Protein AF-A0A920HM23-F1 (afdb_monomer)

Radius of gyration: 18.52 Å; Cα contacts (8 Å, |Δi|>4): 82; chains: 1; bounding box: 38×25×62 Å

Sequence (67 aa):
MLGSNYSTNGNGLDWPHCGEMDILEHTGKNLNMAQMTAHHPDVSPGVGDTKKFMTIMTYQLIFMYIL

Nearest PDB structures (foldseek):
  2hyk-assembly1_A  TM=9.463E-01  e=2.686E-02  Nocardiopsis sp. F96
  2vy0-assembly2_B  TM=9.296E-01  e=4.853E-02  Pyrococcus furiosus
  3atg-assembly1_A  TM=8.844E-01  e=6.312E-02  Cellulosimicrobium cellulans
  3b00-assembly2_B  TM=9.248E-01  e=7.688E-02  Thermotoga maritima MSB8
  4dfs-assembly2_B  TM=8.162E-01  e=2.350E-01  Thermotoga petrophila RKU-1

Mean predicted aligned error: 11.17 Å

Structure (mmCIF, N/CA/C/O backbone):
data_AF-A0A920HM23-F1
#
_entry.id   AF-A0A920HM23-F1
#
loop_
_atom_site.group_PDB
_atom_site.id
_atom_site.type_symbol
_atom_site.label_atom_id
_atom_site.label_alt_id
_atom_site.label_comp_id
_atom_site.label_asym_id
_atom_site.label_entity_id
_atom_site.label_seq_id
_atom_site.pdbx_PDB_ins_code
_atom_site.Cartn_x
_atom_site.Cartn_y
_atom_site.Cartn_z
_atom_site.occupancy
_atom_site.B_iso_or_equiv
_atom_site.auth_seq_id
_atom_site.auth_comp_id
_atom_site.auth_asym_id
_atom_site.auth_atom_id
_atom_site.pdbx_PDB_model_num
ATOM 1 N N . MET A 1 1 ? 19.421 13.552 -5.324 1.00 49.53 1 MET A N 1
ATOM 2 C CA . MET A 1 1 ? 19.438 14.784 -4.510 1.00 49.53 1 MET A CA 1
ATOM 3 C C . MET A 1 1 ? 17.996 15.047 -4.108 1.00 49.53 1 MET A C 1
ATOM 5 O O . MET A 1 1 ? 17.143 15.011 -4.986 1.00 49.53 1 MET A O 1
ATOM 9 N N . LEU A 1 2 ? 17.695 15.224 -2.819 1.00 45.75 2 LEU A N 1
ATOM 10 C CA . LEU A 1 2 ? 16.356 15.655 -2.399 1.00 45.75 2 LEU A CA 1
ATOM 11 C C . LEU A 1 2 ? 16.101 17.046 -3.004 1.00 45.75 2 LEU A C 1
ATOM 13 O O . LEU A 1 2 ? 16.946 17.926 -2.861 1.00 45.75 2 LEU A O 1
ATOM 17 N N . GLY A 1 3 ? 14.997 17.210 -3.739 1.00 50.56 3 GLY A N 1
ATOM 18 C CA . GLY A 1 3 ? 14.671 18.449 -4.461 1.00 50.56 3 GLY A CA 1
ATOM 19 C C . GLY A 1 3 ? 14.958 18.450 -5.971 1.00 50.56 3 GLY A C 1
ATOM 20 O O . GLY A 1 3 ? 14.762 19.473 -6.618 1.00 50.56 3 GLY A O 1
ATOM 21 N N . SER A 1 4 ? 15.393 17.334 -6.567 1.00 56.81 4 SER A N 1
ATOM 22 C CA . SER A 1 4 ? 15.330 17.161 -8.026 1.00 56.81 4 SER A CA 1
ATOM 23 C C . SER A 1 4 ? 13.915 16.733 -8.434 1.00 56.81 4 SER A C 1
ATOM 25 O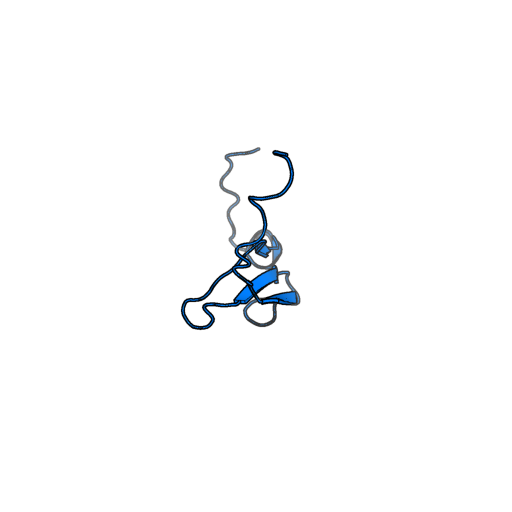 O . SER A 1 4 ? 13.383 15.793 -7.850 1.00 56.81 4 SER A O 1
ATOM 27 N N . ASN A 1 5 ? 13.316 17.371 -9.447 1.00 56.59 5 ASN A N 1
ATOM 28 C CA . ASN A 1 5 ? 12.126 16.821 -10.102 1.00 56.59 5 ASN A CA 1
ATOM 29 C C . ASN A 1 5 ? 12.540 15.519 -10.800 1.00 56.59 5 ASN A C 1
ATOM 31 O O . ASN A 1 5 ? 13.147 15.548 -11.871 1.00 56.59 5 ASN A O 1
ATOM 35 N N . TYR A 1 6 ? 12.261 14.377 -10.177 1.00 58.62 6 TYR A N 1
ATOM 36 C CA . TYR A 1 6 ? 12.340 13.085 -10.843 1.00 58.62 6 TYR A CA 1
ATOM 37 C C . TYR A 1 6 ? 11.210 13.068 -11.873 1.00 58.62 6 TYR A C 1
ATOM 39 O O . TYR A 1 6 ? 10.047 12.929 -11.515 1.00 58.62 6 TYR A O 1
ATOM 47 N N . SER A 1 7 ? 11.534 13.332 -13.141 1.00 60.41 7 SER A N 1
ATOM 48 C CA . SER A 1 7 ? 10.551 13.274 -14.226 1.00 60.41 7 SER A CA 1
ATOM 49 C C . SER A 1 7 ? 9.992 11.858 -14.294 1.00 60.41 7 SER A C 1
ATOM 51 O O . SER A 1 7 ? 10.703 10.963 -14.733 1.00 60.41 7 SER A O 1
ATOM 53 N N . THR A 1 8 ? 8.743 11.664 -13.888 1.00 62.12 8 THR A N 1
ATOM 54 C CA . THR A 1 8 ? 8.019 10.390 -13.943 1.00 62.12 8 THR A CA 1
ATOM 55 C C . THR A 1 8 ? 7.438 10.131 -15.339 1.00 62.12 8 THR A C 1
ATOM 57 O O . THR A 1 8 ? 6.255 9.836 -15.475 1.00 62.12 8 THR A O 1
ATOM 60 N N . ASN A 1 9 ? 8.236 10.319 -16.390 1.00 65.62 9 ASN A N 1
ATOM 61 C CA . ASN A 1 9 ? 7.812 10.036 -17.760 1.00 65.62 9 ASN A CA 1
ATOM 62 C C . ASN A 1 9 ? 8.762 9.010 -18.382 1.00 65.62 9 ASN A C 1
ATOM 64 O O . ASN A 1 9 ? 9.750 9.373 -19.022 1.00 65.62 9 ASN A O 1
ATOM 68 N N . GLY A 1 10 ? 8.457 7.731 -18.191 1.00 64.56 10 GLY A N 1
ATOM 69 C CA . GLY A 1 10 ? 9.056 6.598 -18.891 1.00 64.56 10 GLY A CA 1
ATOM 70 C C . GLY A 1 10 ? 10.419 6.142 -18.373 1.00 64.56 10 GLY A C 1
ATOM 71 O O . GLY A 1 10 ? 11.090 5.377 -19.063 1.00 64.56 10 GLY A O 1
ATOM 72 N N . ASN A 1 11 ? 10.857 6.585 -17.190 1.00 71.69 11 ASN A N 1
ATOM 73 C CA . ASN A 1 11 ? 12.161 6.206 -16.620 1.00 71.69 11 ASN A CA 1
ATOM 74 C C . ASN A 1 11 ? 12.074 5.137 -15.516 1.00 71.69 11 ASN A C 1
ATOM 76 O O . ASN A 1 11 ? 13.073 4.868 -14.851 1.00 71.69 11 ASN A O 1
ATOM 80 N N . GLY A 1 12 ? 10.897 4.537 -15.319 1.00 72.62 12 GLY A N 1
ATOM 81 C CA . GLY A 1 12 ? 10.680 3.492 -14.317 1.00 72.62 12 GLY A CA 1
ATOM 82 C C . GLY A 1 12 ? 10.569 4.001 -12.877 1.00 72.62 12 GLY A C 1
ATOM 83 O O . GLY A 1 12 ? 10.569 3.187 -11.960 1.00 72.62 12 GLY A O 1
ATOM 84 N N . LEU A 1 13 ? 10.467 5.318 -12.663 1.00 77.00 13 LEU A N 1
ATOM 85 C CA . LEU A 1 13 ? 10.094 5.924 -11.373 1.00 77.00 13 LEU A CA 1
ATOM 86 C C . LEU A 1 13 ? 8.637 6.407 -11.353 1.00 77.00 13 LEU A C 1
ATOM 88 O O . LEU A 1 13 ? 8.179 6.984 -10.370 1.00 77.00 13 LEU A O 1
ATOM 92 N N . ASP A 1 14 ? 7.915 6.196 -12.444 1.00 83.62 14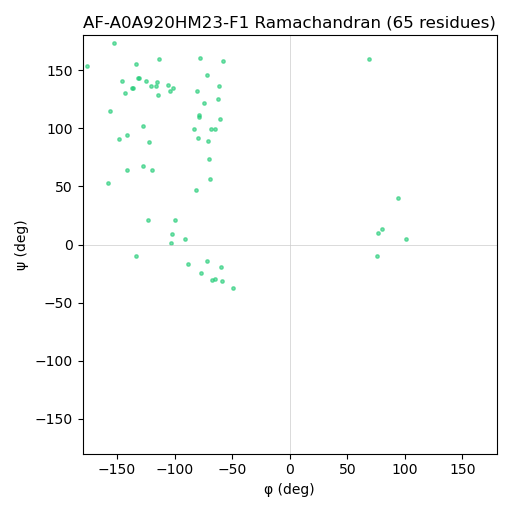 ASP A N 1
ATOM 93 C CA . ASP A 1 14 ? 6.507 6.531 -12.576 1.00 83.62 14 ASP A CA 1
ATOM 94 C C . ASP A 1 14 ? 5.701 5.551 -11.742 1.00 83.62 14 ASP A C 1
ATOM 96 O O . ASP A 1 14 ? 6.043 4.373 -11.657 1.00 83.62 14 ASP A O 1
ATOM 100 N N . TRP A 1 15 ? 4.604 6.003 -11.155 1.00 84.25 15 TRP A N 1
ATOM 101 C CA . TRP A 1 15 ? 3.686 5.081 -10.507 1.00 84.25 15 TRP A CA 1
ATOM 102 C C . TRP A 1 15 ? 3.129 4.079 -11.543 1.00 84.25 15 TRP A C 1
ATOM 104 O O . TRP A 1 15 ? 2.781 4.500 -12.651 1.00 84.25 15 TRP A O 1
ATOM 114 N N . PRO A 1 16 ? 3.035 2.771 -11.228 1.00 86.81 16 PRO A N 1
ATOM 115 C CA . PRO A 1 16 ? 3.297 2.117 -9.934 1.00 86.81 16 PRO A CA 1
ATOM 116 C C . PRO A 1 16 ? 4.745 1.625 -9.717 1.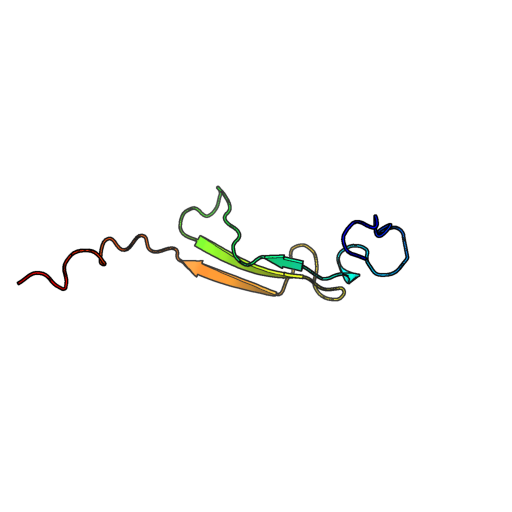00 86.81 16 PRO A C 1
ATOM 118 O O . PRO A 1 16 ? 5.029 0.979 -8.711 1.00 86.81 16 PRO A O 1
ATOM 121 N N . HIS A 1 17 ? 5.680 1.894 -10.630 1.00 86.00 17 HIS A N 1
ATOM 122 C CA . HIS A 1 17 ? 7.073 1.429 -10.561 1.00 86.00 17 HIS A CA 1
ATOM 123 C C . HIS A 1 17 ? 7.882 1.991 -9.393 1.00 86.00 17 HIS A C 1
ATOM 125 O O . HIS A 1 17 ? 8.752 1.293 -8.876 1.00 86.00 17 HIS A O 1
ATOM 131 N N . CYS A 1 18 ? 7.570 3.199 -8.925 1.00 85.31 18 CYS A N 1
ATOM 132 C CA . CYS A 1 18 ? 8.154 3.731 -7.692 1.00 85.31 18 CYS A CA 1
ATOM 133 C C . CYS A 1 18 ? 7.634 3.057 -6.414 1.00 85.31 18 CYS A C 1
ATOM 135 O O . CYS A 1 18 ? 8.249 3.210 -5.358 1.00 85.31 18 CYS A O 1
ATOM 137 N N . GLY A 1 19 ? 6.536 2.308 -6.515 1.00 88.50 19 GLY A N 1
ATOM 138 C CA . GLY A 1 19 ? 5.794 1.789 -5.380 1.00 88.50 19 GLY A CA 1
ATOM 139 C C . GLY A 1 19 ? 5.072 2.878 -4.583 1.00 88.50 19 GLY A C 1
ATOM 140 O O . GLY A 1 19 ? 5.408 4.061 -4.622 1.00 88.50 19 GLY A O 1
ATOM 141 N N . GLU A 1 20 ? 4.066 2.461 -3.829 1.00 92.00 20 GLU A N 1
ATOM 142 C CA . GLU A 1 20 ? 3.332 3.314 -2.895 1.00 92.00 20 GLU A CA 1
ATOM 143 C C . GLU A 1 20 ? 2.928 2.480 -1.679 1.00 92.00 20 GLU A C 1
ATOM 145 O O . GLU A 1 20 ? 2.600 1.298 -1.794 1.00 92.00 20 GLU A O 1
ATOM 150 N N . MET A 1 21 ? 3.014 3.087 -0.498 1.00 93.62 21 MET A N 1
ATOM 151 C CA . MET A 1 21 ? 2.603 2.469 0.755 1.00 93.62 21 MET A CA 1
ATOM 152 C C . MET A 1 21 ? 1.647 3.409 1.467 1.00 93.62 21 MET A C 1
ATOM 154 O O . MET A 1 21 ? 2.057 4.373 2.119 1.00 93.62 21 MET A O 1
ATOM 158 N N . ASP A 1 22 ? 0.372 3.079 1.373 1.00 92.56 22 ASP A N 1
ATOM 159 C CA . ASP A 1 22 ? -0.682 3.771 2.076 1.00 92.56 22 ASP A CA 1
ATOM 160 C C . ASP A 1 22 ? -0.773 3.211 3.489 1.00 92.56 22 ASP A C 1
ATOM 162 O O . ASP A 1 22 ? -1.329 2.140 3.733 1.00 92.56 22 ASP A O 1
ATOM 166 N N . ILE A 1 23 ? -0.177 3.925 4.444 1.00 92.00 23 ILE A N 1
ATOM 167 C CA . ILE A 1 23 ? -0.159 3.510 5.854 1.00 92.00 23 ILE A CA 1
ATOM 168 C C . ILE A 1 23 ? -1.567 3.575 6.457 1.00 92.00 23 ILE A C 1
ATOM 170 O O . ILE A 1 23 ? -1.885 2.814 7.368 1.00 92.00 23 ILE A O 1
ATOM 174 N N . LEU A 1 24 ? -2.406 4.494 5.979 1.00 92.12 24 LEU A N 1
ATOM 175 C CA . LEU A 1 24 ? -3.783 4.629 6.430 1.00 92.12 24 LEU A CA 1
ATOM 176 C C . LEU A 1 24 ? -4.632 5.315 5.362 1.00 92.12 24 LEU A C 1
ATOM 178 O O . LEU A 1 24 ? -4.469 6.503 5.097 1.00 92.12 24 LEU A O 1
ATOM 182 N N . GLU A 1 25 ? -5.598 4.582 4.824 1.00 90.75 25 GLU A N 1
ATOM 183 C CA . GLU A 1 25 ? -6.655 5.123 3.977 1.00 90.75 25 GLU A CA 1
ATOM 184 C C . GLU A 1 25 ? -8.011 4.949 4.661 1.00 90.75 25 GLU A C 1
ATOM 186 O O . GLU A 1 25 ? -8.322 3.908 5.253 1.00 90.75 25 GLU A O 1
ATOM 191 N N . HIS A 1 26 ? -8.852 5.972 4.539 1.00 92.06 26 HIS A N 1
ATOM 192 C CA . HIS A 1 26 ? -10.239 5.959 4.984 1.00 92.06 26 HIS A CA 1
ATOM 193 C C . HIS A 1 26 ? -11.126 6.472 3.859 1.00 92.06 26 HIS A C 1
ATOM 195 O O . H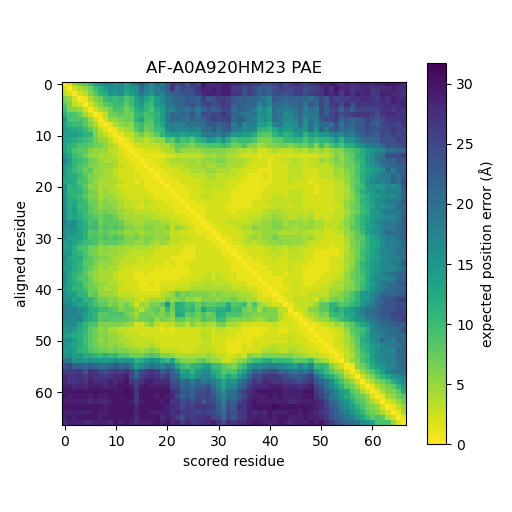IS A 1 26 ? -10.752 7.377 3.115 1.00 92.06 26 HIS A O 1
ATOM 201 N N . THR A 1 27 ? -12.316 5.893 3.728 1.00 89.88 27 THR A N 1
ATOM 202 C CA . THR A 1 27 ? -13.276 6.313 2.706 1.00 89.88 27 THR A CA 1
ATOM 203 C C . THR A 1 27 ? -14.598 6.661 3.366 1.00 89.88 27 THR A C 1
ATOM 205 O O . THR A 1 27 ? -15.076 5.936 4.239 1.00 89.88 27 THR A O 1
ATOM 208 N N . GLY A 1 28 ? -15.259 7.717 2.885 1.00 90.69 28 GLY A N 1
ATOM 209 C CA . GLY A 1 28 ? -16.572 8.126 3.402 1.00 90.69 28 GLY A CA 1
ATOM 210 C C . GLY A 1 28 ? -17.657 7.046 3.274 1.00 90.69 28 GLY A C 1
ATOM 211 O O . GLY A 1 28 ? -18.647 7.075 3.997 1.00 90.69 28 GLY A O 1
ATOM 212 N N . LYS A 1 29 ? -17.458 6.055 2.394 1.00 91.06 29 LYS A N 1
ATOM 213 C CA . LYS A 1 29 ? -18.353 4.901 2.232 1.00 91.06 29 LYS A CA 1
ATOM 214 C C . LYS A 1 29 ? -18.191 3.848 3.339 1.00 91.06 29 LYS A C 1
ATOM 216 O O . LYS A 1 29 ? -19.127 3.096 3.584 1.00 91.06 29 LYS A O 1
ATOM 221 N N . ASN A 1 30 ? -17.034 3.781 4.003 1.00 88.75 30 ASN A N 1
ATOM 222 C CA . ASN A 1 30 ? -16.710 2.761 5.005 1.00 88.75 30 ASN A CA 1
ATOM 223 C C . ASN A 1 30 ? -16.233 3.414 6.311 1.00 88.75 30 ASN A C 1
ATOM 225 O O . ASN A 1 30 ? -15.076 3.290 6.698 1.00 88.75 30 ASN A O 1
ATOM 229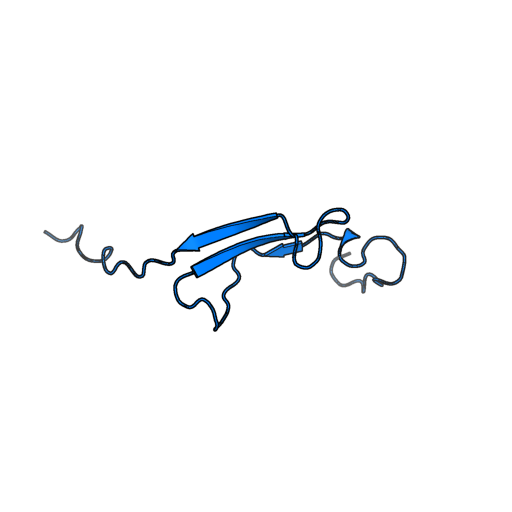 N N . LEU A 1 31 ? -17.141 4.107 7.003 1.00 88.94 31 LEU A N 1
ATOM 230 C CA . LEU A 1 31 ? -16.796 4.981 8.131 1.00 88.94 31 LEU A CA 1
ATOM 231 C C . LEU A 1 31 ? -16.07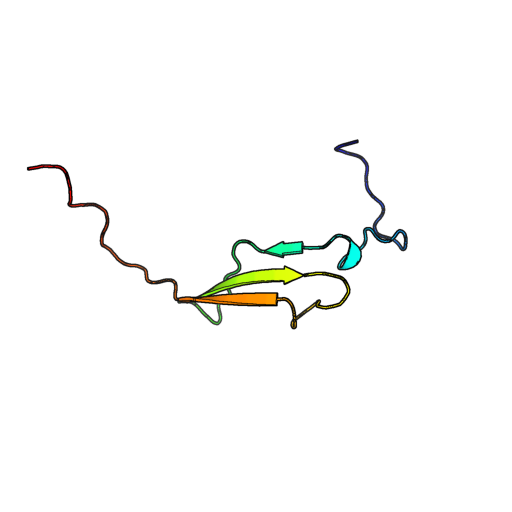3 4.282 9.297 1.00 88.94 31 LEU A C 1
ATOM 233 O O . LEU A 1 31 ? -15.221 4.901 9.926 1.00 88.94 31 LEU A O 1
ATOM 237 N N . ASN A 1 32 ? -16.356 3.002 9.546 1.00 90.56 32 ASN A N 1
ATOM 238 C CA . ASN A 1 32 ? -15.788 2.237 10.666 1.00 90.56 32 ASN A CA 1
ATOM 239 C C . ASN A 1 32 ? -14.614 1.341 10.246 1.00 90.56 32 ASN A C 1
ATOM 241 O O . ASN A 1 32 ? -14.328 0.338 10.900 1.00 90.56 32 ASN A O 1
ATOM 245 N N . MET A 1 33 ? -13.974 1.642 9.121 1.00 90.19 33 MET A N 1
ATOM 246 C CA . MET A 1 33 ? -12.896 0.839 8.568 1.00 90.19 33 MET A CA 1
ATOM 247 C C . MET A 1 33 ? -11.786 1.749 8.077 1.00 90.19 33 MET A C 1
ATOM 249 O O . MET A 1 33 ? -12.040 2.701 7.345 1.00 90.19 33 MET A O 1
ATOM 253 N N . ALA A 1 34 ? -10.558 1.397 8.417 1.00 91.62 34 ALA A N 1
ATOM 254 C CA . ALA A 1 34 ? -9.384 1.896 7.730 1.00 91.62 34 ALA A CA 1
ATOM 255 C C . ALA A 1 34 ? -8.694 0.739 7.005 1.00 91.62 34 ALA A C 1
ATOM 257 O O . ALA A 1 34 ? -8.928 -0.444 7.291 1.00 91.62 34 ALA A O 1
ATOM 258 N N . GLN A 1 35 ? -7.879 1.082 6.019 1.00 92.81 35 GLN A N 1
ATOM 259 C CA . GLN A 1 35 ? -7.087 0.113 5.280 1.00 92.81 35 GLN A CA 1
ATOM 260 C C . GLN A 1 35 ? -5.648 0.588 5.131 1.00 92.81 35 GLN A C 1
ATOM 262 O O . GLN A 1 35 ? -5.370 1.782 5.209 1.00 92.81 35 GLN A O 1
ATOM 267 N N . MET A 1 36 ? -4.756 -0.376 4.948 1.00 93.19 36 MET A N 1
ATOM 268 C CA . MET A 1 36 ? -3.372 -0.156 4.550 1.00 93.19 36 MET A CA 1
ATOM 269 C C . MET A 1 36 ? -3.161 -0.892 3.237 1.00 93.19 36 MET A C 1
ATOM 271 O O . MET A 1 36 ? -3.609 -2.042 3.125 1.00 93.19 36 MET A O 1
ATOM 275 N N . THR A 1 37 ? -2.485 -0.264 2.283 1.00 94.31 37 THR A N 1
ATOM 276 C CA . THR A 1 37 ? -2.298 -0.825 0.944 1.00 94.31 37 THR A CA 1
ATOM 277 C C . THR A 1 37 ? -0.857 -0.640 0.493 1.00 94.31 37 THR A C 1
ATOM 279 O O . THR A 1 37 ? -0.278 0.430 0.656 1.00 94.31 37 THR A O 1
ATOM 282 N N . ALA A 1 38 ? -0.265 -1.696 -0.061 1.00 94.31 38 ALA A N 1
ATOM 283 C CA . ALA A 1 38 ? 0.968 -1.587 -0.830 1.00 94.31 38 ALA A CA 1
ATOM 284 C C . ALA A 1 38 ? 0.645 -1.692 -2.326 1.00 94.31 38 ALA A C 1
ATOM 286 O O . ALA A 1 38 ? -0.078 -2.598 -2.749 1.00 94.31 38 ALA A O 1
ATOM 287 N N . HIS A 1 39 ? 1.199 -0.778 -3.117 1.00 94.38 39 HIS A N 1
ATOM 288 C CA . HIS A 1 39 ? 1.108 -0.765 -4.572 1.00 94.38 39 HIS A CA 1
ATOM 289 C C . HIS A 1 39 ? 2.498 -0.955 -5.181 1.00 94.38 39 HIS A C 1
ATOM 291 O O . HIS A 1 39 ? 3.469 -0.340 -4.738 1.00 94.38 39 HIS A O 1
ATOM 297 N N . HIS A 1 40 ? 2.590 -1.795 -6.210 1.00 91.69 40 HIS A N 1
ATOM 298 C CA . HIS A 1 40 ? 3.811 -2.036 -6.984 1.00 91.69 40 HIS A CA 1
ATOM 299 C C . HIS A 1 40 ? 3.453 -2.484 -8.419 1.00 91.69 40 HIS A C 1
ATOM 301 O O . HIS A 1 40 ? 2.266 -2.676 -8.703 1.00 91.69 40 HIS A O 1
ATOM 307 N N . PRO A 1 41 ? 4.419 -2.639 -9.352 1.00 90.19 41 PRO A N 1
ATOM 308 C CA . PRO A 1 41 ? 4.138 -2.890 -10.774 1.00 90.19 41 PRO A CA 1
ATOM 309 C C . PRO A 1 41 ? 3.140 -4.000 -11.089 1.00 90.19 41 PRO A C 1
ATOM 311 O O . PRO A 1 41 ? 2.340 -3.852 -12.006 1.00 90.19 41 PRO A O 1
ATOM 314 N N . ASP A 1 42 ? 3.173 -5.083 -10.318 1.00 90.06 42 ASP A N 1
ATOM 315 C CA . ASP A 1 42 ? 2.332 -6.257 -10.562 1.00 90.06 42 ASP A CA 1
ATOM 316 C C . ASP A 1 42 ? 0.956 -6.180 -9.875 1.00 90.06 42 ASP A C 1
ATOM 318 O O . ASP A 1 42 ? 0.047 -6.925 -10.239 1.00 90.06 42 ASP A O 1
ATOM 322 N N . VAL A 1 43 ? 0.780 -5.283 -8.896 1.00 88.19 43 VAL A N 1
ATOM 323 C CA . VAL A 1 43 ? -0.479 -5.085 -8.150 1.00 88.19 43 VAL A CA 1
ATOM 324 C C . VAL A 1 43 ? -0.719 -3.602 -7.880 1.00 88.19 43 VAL A C 1
ATOM 326 O O . VAL A 1 43 ? -0.217 -3.001 -6.928 1.00 88.19 43 VAL A O 1
ATOM 329 N N . SER A 1 44 ? -1.487 -3.004 -8.788 1.00 81.00 44 SER A N 1
ATOM 330 C CA . SER A 1 44 ? -1.870 -1.590 -8.821 1.00 81.00 44 SER A CA 1
ATOM 331 C C . SER A 1 44 ? -2.84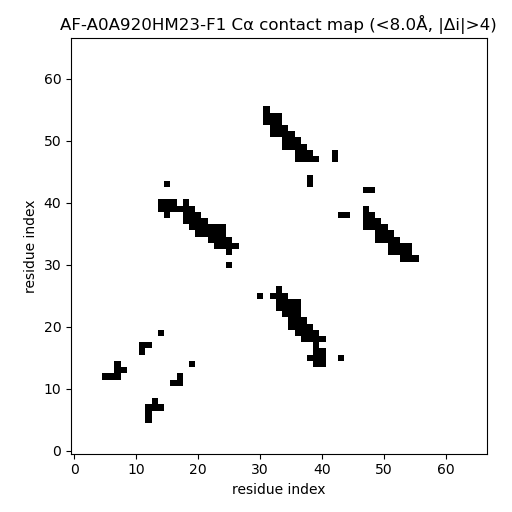8 -1.348 -9.989 1.00 81.00 44 SER A C 1
ATOM 333 O O . SER A 1 44 ? -2.778 -2.076 -10.980 1.00 81.00 44 SER A O 1
ATOM 335 N N . PRO A 1 45 ? -3.741 -0.333 -9.968 1.00 77.88 45 PRO A N 1
ATOM 336 C CA . PRO A 1 45 ? -4.565 0.194 -8.869 1.00 77.88 45 PRO A CA 1
ATOM 337 C C . PRO A 1 45 ? -5.793 -0.693 -8.582 1.00 77.88 45 PRO A C 1
ATOM 339 O O . PRO A 1 45 ? -6.240 -1.462 -9.429 1.00 77.88 45 PRO A O 1
ATOM 342 N N . GLY A 1 46 ? -6.396 -0.563 -7.395 1.00 75.06 46 GLY A N 1
ATOM 343 C CA . GLY A 1 46 ? -7.655 -1.247 -7.037 1.00 75.06 46 GLY A CA 1
ATOM 344 C C . GLY A 1 46 ? -7.528 -2.746 -6.724 1.00 75.06 46 GLY A C 1
ATOM 345 O O . GLY A 1 46 ? -8.466 -3.342 -6.196 1.00 75.06 46 GLY A O 1
ATOM 346 N N . VAL A 1 47 ? -6.359 -3.327 -6.998 1.00 84.75 47 VAL A N 1
ATOM 347 C CA . VAL A 1 47 ? -5.939 -4.686 -6.618 1.00 84.75 47 VAL A CA 1
ATOM 348 C C . VAL A 1 47 ? -4.644 -4.676 -5.799 1.00 84.75 47 VAL A C 1
ATOM 350 O O . VAL A 1 47 ? -3.938 -5.677 -5.764 1.00 84.75 47 VAL A O 1
ATOM 353 N N . GLY A 1 48 ? -4.310 -3.541 -5.174 1.00 87.56 48 GLY A N 1
ATOM 354 C CA . GLY A 1 48 ? -3.158 -3.447 -4.278 1.00 87.56 48 GLY A CA 1
ATOM 355 C C . GLY A 1 48 ? -3.256 -4.446 -3.124 1.00 87.56 48 GLY A C 1
ATOM 356 O O . GLY A 1 48 ? -4.345 -4.912 -2.766 1.00 87.56 48 GLY A O 1
ATOM 357 N N . ASP A 1 49 ? -2.113 -4.767 -2.525 1.00 94.56 49 ASP A N 1
ATOM 358 C CA . ASP A 1 49 ? -2.050 -5.669 -1.380 1.00 94.56 49 ASP A CA 1
ATOM 359 C C . ASP A 1 49 ? -2.641 -4.979 -0.147 1.00 94.56 49 ASP A C 1
ATOM 361 O O . ASP A 1 49 ? -1.955 -4.303 0.622 1.00 94.56 49 ASP A O 1
ATOM 365 N N . THR A 1 50 ? -3.954 -5.133 0.024 1.00 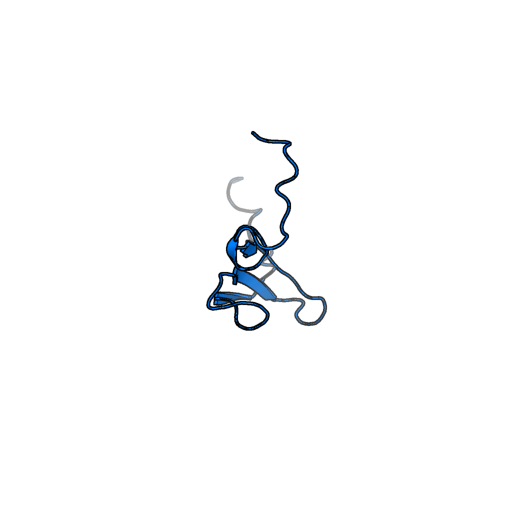94.06 50 THR A N 1
ATOM 366 C CA . THR A 1 50 ? -4.723 -4.402 1.031 1.00 94.06 50 THR A CA 1
ATOM 367 C C . THR A 1 50 ? -5.019 -5.248 2.267 1.00 94.06 50 THR A C 1
ATOM 369 O O . THR A 1 50 ? -5.528 -6.374 2.195 1.00 94.06 50 THR A O 1
ATOM 372 N N . LYS A 1 51 ? -4.813 -4.652 3.446 1.00 93.75 51 LYS A N 1
ATOM 373 C CA . LYS A 1 51 ? -5.368 -5.125 4.722 1.00 93.75 51 LYS A CA 1
ATOM 374 C C . LYS A 1 51 ? -6.359 -4.110 5.273 1.00 93.75 51 LYS A C 1
ATOM 376 O O . LYS A 1 51 ? -6.043 -2.936 5.413 1.00 93.75 51 LYS A O 1
ATOM 381 N N . LYS A 1 52 ? -7.555 -4.586 5.622 1.00 91.75 52 LYS A N 1
ATOM 382 C CA . LYS A 1 52 ? -8.637 -3.786 6.210 1.00 91.75 52 LYS A CA 1
ATOM 383 C C . LYS A 1 52 ? -8.749 -4.099 7.691 1.00 91.75 52 LYS A C 1
ATOM 385 O O . LYS A 1 52 ? -8.723 -5.270 8.069 1.00 91.75 52 LYS A O 1
ATOM 390 N N . PHE A 1 53 ? -8.920 -3.074 8.511 1.00 88.19 53 PHE A N 1
ATOM 391 C CA . PHE A 1 53 ? -9.164 -3.221 9.938 1.00 88.19 53 PHE A CA 1
ATOM 392 C C . PHE A 1 53 ? -10.351 -2.360 10.361 1.00 88.19 53 PHE A C 1
ATOM 394 O O . PHE A 1 53 ? -10.585 -1.273 9.831 1.00 88.19 53 PHE A O 1
ATOM 401 N N . MET A 1 54 ? -11.142 -2.883 11.297 1.00 84.75 54 MET A N 1
ATOM 402 C CA . MET A 1 54 ? -12.248 -2.134 11.879 1.00 84.75 54 MET A CA 1
ATOM 403 C C . MET A 1 54 ? -11.675 -1.094 12.836 1.00 84.75 54 MET A C 1
ATOM 405 O O . MET A 1 54 ? -10.986 -1.441 13.796 1.00 84.75 54 MET A O 1
ATOM 409 N N . THR A 1 55 ? -11.980 0.173 12.589 1.00 74.06 55 THR A N 1
ATOM 410 C CA . THR A 1 55 ? -11.623 1.256 13.500 1.00 74.06 55 THR A CA 1
ATOM 411 C C . THR A 1 55 ? -12.641 1.248 14.626 1.00 74.06 55 THR A C 1
ATOM 413 O O . THR A 1 55 ? -13.719 1.832 14.524 1.00 74.06 55 THR A O 1
ATOM 416 N N . ILE A 1 56 ? -12.334 0.522 15.696 1.00 65.88 56 ILE A N 1
ATOM 417 C CA . ILE A 1 56 ? -13.146 0.571 16.904 1.00 65.88 56 ILE A CA 1
ATOM 418 C C . ILE A 1 56 ? -12.747 1.853 17.637 1.00 65.88 56 ILE A C 1
ATOM 420 O O . ILE A 1 56 ? -11.630 1.963 18.137 1.00 65.88 56 ILE A O 1
ATOM 424 N N . MET A 1 57 ? -13.648 2.831 17.703 1.00 56.78 57 MET A N 1
ATOM 425 C CA . MET A 1 57 ? -13.526 3.939 18.653 1.00 56.78 57 MET A CA 1
ATOM 426 C C . MET A 1 57 ? -13.777 3.387 20.065 1.00 56.78 57 MET A C 1
ATOM 428 O O . MET A 1 57 ? -14.860 3.556 20.621 1.00 56.78 57 MET A O 1
ATOM 432 N N . THR A 1 58 ? -12.828 2.640 20.636 1.00 51.78 58 THR A N 1
ATOM 433 C CA . THR A 1 58 ? -12.937 2.204 22.031 1.00 51.78 58 THR A CA 1
ATOM 434 C C . THR A 1 58 ? -12.540 3.359 22.944 1.00 51.78 58 THR A C 1
ATOM 436 O O . THR A 1 58 ? -11.381 3.753 23.046 1.00 51.78 58 THR A O 1
ATOM 439 N N . TYR A 1 59 ? -13.528 3.910 23.645 1.00 49.59 59 TYR A N 1
ATOM 440 C CA . TYR A 1 59 ? -13.358 4.854 24.751 1.00 49.59 59 TYR A CA 1
ATOM 441 C C . TYR A 1 59 ? -12.746 4.175 25.993 1.00 49.59 59 TYR A C 1
ATOM 443 O O . TYR A 1 59 ? -13.344 4.187 27.065 1.00 49.59 59 TYR A O 1
ATOM 451 N N . GLN A 1 60 ? -11.577 3.537 25.883 1.00 50.50 60 GLN A N 1
ATOM 452 C CA . GLN A 1 60 ? -10.966 2.845 27.022 1.00 50.50 60 GLN A CA 1
ATOM 453 C C . GLN A 1 60 ? -9.447 3.015 27.066 1.00 50.50 60 GLN A C 1
ATOM 455 O O . GLN A 1 60 ? -8.708 2.044 26.959 1.00 50.50 60 GLN A O 1
ATOM 460 N N . LEU A 1 61 ? -8.970 4.251 27.248 1.00 44.62 61 LEU A N 1
ATOM 461 C CA . LEU A 1 61 ? -7.582 4.498 27.665 1.00 44.62 61 LEU A CA 1
ATOM 462 C C . LEU A 1 61 ? -7.385 5.879 28.330 1.00 44.62 61 LEU A C 1
ATOM 464 O O . LEU A 1 61 ? -6.524 6.643 27.918 1.00 44.62 61 LEU A O 1
ATOM 468 N N . ILE A 1 62 ? -8.187 6.218 29.357 1.00 51.28 62 ILE A N 1
ATOM 469 C CA . ILE A 1 62 ? -7.903 7.367 30.262 1.00 51.28 62 ILE A CA 1
ATOM 470 C C . ILE A 1 62 ? -8.050 7.052 31.774 1.00 51.28 62 ILE A C 1
ATOM 472 O O . ILE A 1 62 ? -7.560 7.820 32.589 1.00 51.28 62 ILE A O 1
ATOM 476 N N . PHE A 1 63 ? -8.593 5.910 32.215 1.00 43.94 63 PHE A N 1
ATOM 477 C CA . PHE A 1 63 ? -8.711 5.613 33.661 1.00 43.94 63 PHE A CA 1
ATOM 478 C C . PHE A 1 63 ? -7.955 4.357 34.096 1.00 43.94 63 PHE A C 1
ATOM 480 O O . PHE A 1 63 ? -8.536 3.384 34.562 1.00 43.94 63 PHE A O 1
ATOM 487 N N . MET A 1 64 ? -6.634 4.379 33.972 1.00 47.94 64 MET A N 1
ATOM 488 C CA . MET A 1 64 ? -5.774 3.507 34.768 1.00 47.94 64 MET A CA 1
ATOM 489 C C . MET A 1 64 ? -4.527 4.329 35.094 1.00 47.94 64 MET A C 1
ATOM 491 O O . MET A 1 64 ? -3.992 4.952 34.187 1.00 47.94 64 MET A O 1
ATOM 495 N N . TYR A 1 65 ? -4.124 4.375 36.368 1.00 45.38 65 TYR A N 1
ATOM 496 C CA . TYR A 1 65 ? -3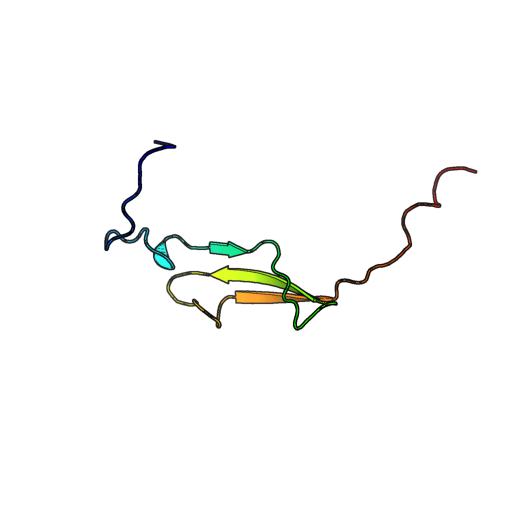.038 5.191 36.952 1.00 45.38 65 TYR A CA 1
ATOM 497 C C . TYR A 1 65 ? -3.392 6.556 37.574 1.00 45.38 65 TYR A C 1
ATOM 499 O O . TYR A 1 65 ? -2.587 7.469 37.463 1.00 45.38 65 TYR A O 1
ATOM 507 N N . ILE A 1 66 ? -4.505 6.692 38.307 1.00 46.88 66 ILE A N 1
ATOM 508 C CA . ILE A 1 66 ? -4.545 7.524 39.534 1.00 46.88 66 ILE A CA 1
ATOM 509 C C . ILE A 1 66 ? -5.551 6.888 40.508 1.00 46.88 66 ILE A C 1
ATOM 511 O O . ILE A 1 66 ? -6.742 7.170 40.411 1.00 46.88 66 ILE A O 1
ATOM 515 N N . LEU A 1 67 ? -5.072 5.993 41.378 1.00 53.72 67 LEU A N 1
ATOM 516 C CA . LEU A 1 67 ? -5.548 5.683 42.740 1.00 53.72 67 LEU A CA 1
ATOM 517 C C . LEU A 1 67 ? -4.568 4.687 43.373 1.00 53.72 67 LEU A C 1
ATOM 519 O O . LEU A 1 67 ? -4.258 3.677 42.700 1.00 53.72 67 LEU A O 1
#

Solvent-accessible surface area (backbone atoms only — not comparable to full-atom values): 4448 Å² total; per-residue (Å²): 115,96,88,62,85,76,72,57,74,87,72,64,57,25,86,44,56,59,48,48,73,43,82,73,44,75,47,93,91,42,79,55,36,38,33,29,34,42,31,31,76,94,27,57,82,99,59,34,62,66,50,77,45,72,55,73,87,70,95,77,87,83,90,80,91,89,133

pLDDT: mean 76.69, std 17.37, range [43.94, 94.56]

Secondary structure (DSSP, 8-state):
-TT-----SSSS-STTTT-EEEEEEE-TT-TTEEEEEEEBTTB-SSSSEEEEEE------SSSSS--

Foldseek 3Di:
DPPDPPPLDPPQCHPPSVKDWAPWDDDPVQHQKIKIFIGHDVADDPRTPMDMDGNPPDPPDDPDPDD